Protein AF-A0A3M1I118-F1 (afdb_monomer)

Mean predicted aligned error: 4.99 Å

Structure (mmCIF, N/CA/C/O backbone):
data_AF-A0A3M1I118-F1
#
_entry.id   AF-A0A3M1I118-F1
#
loop_
_atom_site.group_PDB
_atom_site.id
_atom_site.type_symbol
_atom_site.label_atom_id
_atom_site.label_alt_id
_atom_site.label_comp_id
_atom_site.label_asym_id
_atom_site.label_entity_id
_atom_site.label_seq_id
_atom_site.pdbx_PDB_ins_code
_atom_site.Cartn_x
_atom_site.Cartn_y
_atom_site.Cartn_z
_atom_site.occupancy
_atom_site.B_iso_or_equiv
_atom_site.auth_seq_id
_atom_site.auth_comp_id
_atom_site.auth_asym_id
_atom_site.auth_atom_id
_atom_site.pdbx_PDB_model_num
ATOM 1 N N . GLU A 1 1 ? -9.189 -10.101 -4.525 1.00 63.59 1 GLU A N 1
ATOM 2 C CA . GLU A 1 1 ? -10.147 -10.638 -3.529 1.00 63.59 1 GLU A CA 1
ATOM 3 C C . GLU A 1 1 ? -9.498 -11.043 -2.200 1.00 63.59 1 GLU A C 1
ATOM 5 O O . GLU A 1 1 ? -9.849 -10.444 -1.195 1.00 63.59 1 GLU A O 1
ATOM 10 N N . ALA A 1 2 ? -8.514 -11.955 -2.156 1.00 79.88 2 ALA A N 1
ATOM 11 C CA . ALA A 1 2 ? -7.926 -12.424 -0.884 1.00 79.88 2 ALA A CA 1
ATOM 12 C C . ALA A 1 2 ? -7.217 -11.335 -0.043 1.00 79.88 2 ALA A C 1
ATOM 14 O O . ALA A 1 2 ? -7.456 -11.239 1.158 1.00 79.88 2 ALA A O 1
ATOM 15 N N . GLY A 1 3 ? -6.389 -10.479 -0.658 1.00 83.88 3 GLY A N 1
ATOM 16 C CA . GLY A 1 3 ? -5.708 -9.390 0.064 1.00 83.88 3 GLY A CA 1
ATOM 17 C C . GLY A 1 3 ? -6.676 -8.350 0.640 1.00 83.88 3 GLY A C 1
ATOM 18 O O . GLY A 1 3 ? -6.511 -7.908 1.772 1.00 83.88 3 GLY A O 1
ATOM 19 N N . HIS A 1 4 ? -7.742 -8.022 -0.098 1.00 87.69 4 HIS A N 1
ATOM 20 C CA . HIS A 1 4 ? -8.797 -7.133 0.395 1.00 87.69 4 HIS A CA 1
ATOM 21 C C . HIS A 1 4 ? -9.554 -7.766 1.569 1.00 87.69 4 HIS A C 1
ATOM 23 O O . HIS A 1 4 ? -9.698 -7.134 2.610 1.00 87.69 4 HIS A O 1
ATOM 29 N N . ALA A 1 5 ? -9.943 -9.041 1.456 1.00 91.88 5 ALA A N 1
ATOM 30 C CA . ALA A 1 5 ? -10.580 -9.766 2.554 1.00 91.88 5 ALA A CA 1
ATOM 31 C C . ALA A 1 5 ? -9.698 -9.811 3.816 1.00 91.88 5 ALA A C 1
ATOM 33 O O . ALA A 1 5 ? -10.204 -9.665 4.926 1.00 91.88 5 ALA A O 1
ATOM 34 N N . TYR A 1 6 ? -8.377 -9.956 3.663 1.00 95.19 6 TYR A N 1
ATOM 35 C CA . TYR A 1 6 ? -7.434 -9.918 4.783 1.00 95.19 6 TYR A CA 1
ATOM 36 C C . TYR A 1 6 ? -7.337 -8.532 5.443 1.00 95.19 6 TYR A C 1
ATOM 38 O O . TYR A 1 6 ? -7.266 -8.441 6.673 1.00 95.19 6 TYR A O 1
ATOM 46 N N . ILE A 1 7 ? -7.368 -7.455 4.651 1.00 96.56 7 ILE A N 1
ATOM 47 C CA . ILE A 1 7 ? -7.433 -6.078 5.164 1.00 96.56 7 ILE A CA 1
ATOM 48 C C . ILE A 1 7 ? -8.709 -5.891 5.990 1.00 96.56 7 ILE A C 1
ATOM 50 O O . ILE A 1 7 ? -8.621 -5.481 7.147 1.00 96.56 7 ILE A O 1
ATOM 54 N N . GLU A 1 8 ? -9.871 -6.266 5.449 1.00 97.56 8 GLU A N 1
ATOM 55 C CA . GLU A 1 8 ? -11.160 -6.141 6.144 1.00 97.56 8 GLU A CA 1
ATOM 56 C C . GLU A 1 8 ? -11.217 -6.985 7.424 1.00 97.56 8 GLU A C 1
ATOM 58 O O . GLU A 1 8 ? -11.667 -6.508 8.469 1.00 97.56 8 GLU A O 1
ATOM 63 N N . ALA A 1 9 ? -10.686 -8.211 7.387 1.00 97.75 9 ALA A N 1
ATOM 64 C CA . ALA A 1 9 ? -10.603 -9.076 8.559 1.00 97.75 9 ALA A CA 1
ATOM 65 C C . ALA A 1 9 ? -9.779 -8.435 9.685 1.00 97.75 9 ALA A C 1
ATOM 67 O O . ALA A 1 9 ? -10.187 -8.475 10.843 1.00 97.75 9 ALA A O 1
ATOM 68 N N . ASN A 1 10 ? -8.649 -7.800 9.366 1.00 98.31 10 ASN A N 1
ATOM 69 C CA . ASN A 1 10 ? -7.852 -7.081 10.360 1.00 98.31 10 ASN A CA 1
ATOM 70 C C . ASN A 1 10 ? -8.541 -5.798 10.838 1.00 98.31 10 ASN A C 1
ATOM 72 O O . ASN A 1 10 ? -8.478 -5.487 12.027 1.00 98.31 10 ASN A O 1
ATOM 76 N N . HIS A 1 11 ? -9.257 -5.100 9.958 1.00 97.88 11 HIS A N 1
ATOM 77 C CA . HIS A 1 11 ? -10.069 -3.945 10.331 1.00 97.88 11 HIS A CA 1
ATOM 78 C C . HIS A 1 11 ? -11.109 -4.308 11.407 1.00 97.88 11 HIS A C 1
ATOM 80 O O . HIS A 1 11 ? -11.272 -3.583 12.392 1.00 97.88 11 HIS A O 1
ATOM 86 N N . ALA A 1 12 ? -11.752 -5.473 11.269 1.00 97.88 12 ALA A N 1
ATOM 87 C CA . ALA A 1 12 ? -12.741 -5.988 12.216 1.00 97.88 12 ALA A CA 1
ATOM 88 C C . ALA A 1 12 ? -12.163 -6.339 13.605 1.00 97.88 12 ALA A C 1
ATOM 90 O O . ALA A 1 12 ? -12.914 -6.409 14.578 1.00 97.88 12 ALA A O 1
ATOM 91 N N . LEU A 1 13 ? -10.843 -6.520 13.734 1.00 98.25 13 LEU A N 1
ATOM 92 C CA . LEU A 1 13 ? -10.187 -6.830 15.013 1.00 98.25 13 LEU A CA 1
ATOM 93 C C . LEU A 1 13 ? -9.919 -5.590 15.879 1.00 98.25 13 LEU A C 1
ATOM 95 O O . LEU A 1 13 ? -9.772 -5.721 17.095 1.00 98.25 13 LEU A O 1
ATOM 99 N N . ILE A 1 14 ? -9.865 -4.395 15.279 1.00 98.31 14 ILE A N 1
ATOM 100 C CA . ILE A 1 14 ? -9.411 -3.169 15.954 1.00 98.31 14 ILE A CA 1
ATOM 101 C C . ILE A 1 14 ? -10.363 -2.768 17.085 1.00 98.31 14 ILE A C 1
ATOM 103 O O . ILE A 1 14 ? -9.936 -2.604 18.228 1.00 98.31 14 ILE A O 1
ATOM 107 N N . ARG A 1 15 ? -11.662 -2.628 16.795 1.00 97.75 15 ARG A N 1
ATOM 108 C CA . ARG A 1 15 ? -12.645 -2.182 17.796 1.00 97.75 15 ARG A CA 1
ATOM 109 C C . ARG A 1 15 ? -12.755 -3.155 18.983 1.00 97.75 15 ARG A C 1
ATOM 111 O O . ARG A 1 15 ? -12.599 -2.681 20.108 1.00 97.75 15 ARG A O 1
ATOM 118 N N . PRO A 1 16 ? -12.948 -4.476 18.786 1.00 98.06 16 PRO A N 1
ATOM 119 C CA . PRO A 1 16 ? -13.041 -5.411 19.906 1.00 98.06 16 PRO A C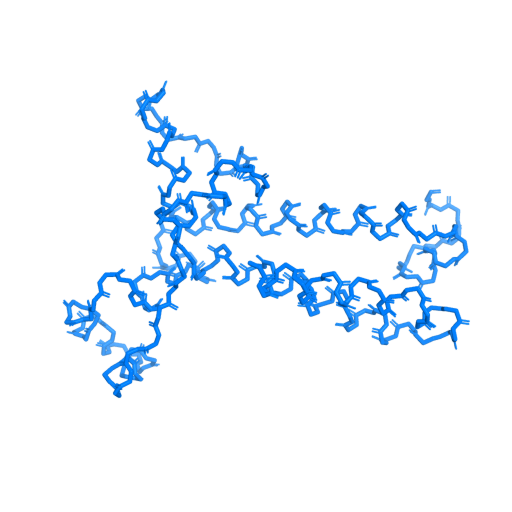A 1
ATOM 120 C C . PRO A 1 16 ? -11.793 -5.425 20.796 1.00 98.06 16 PRO A C 1
ATOM 122 O O . PRO A 1 16 ? -11.905 -5.612 22.005 1.00 98.06 16 PRO A O 1
ATOM 125 N N . ALA A 1 17 ? -10.600 -5.233 20.223 1.00 97.88 17 ALA A N 1
ATOM 126 C CA . ALA A 1 17 ? -9.367 -5.126 21.001 1.00 97.88 17 ALA A CA 1
ATOM 127 C C . ALA A 1 17 ? -9.389 -3.890 21.921 1.00 97.88 17 ALA A C 1
ATOM 129 O O . ALA A 1 17 ? -9.177 -4.011 23.128 1.00 97.88 17 ALA A O 1
ATOM 130 N N . LEU A 1 18 ? -9.770 -2.724 21.390 1.00 97.50 18 LEU A N 1
ATOM 131 C CA . LEU A 1 18 ? -9.875 -1.482 22.165 1.00 97.50 18 LEU A CA 1
ATOM 132 C C . LEU A 1 18 ? -10.967 -1.528 23.245 1.00 97.50 18 LEU A C 1
ATOM 134 O O . LEU A 1 18 ? -10.786 -0.961 24.326 1.00 97.50 18 LEU A O 1
ATOM 138 N N . GLU A 1 19 ? -12.088 -2.203 22.980 1.00 97.12 19 GLU A N 1
ATOM 139 C CA . GLU A 1 19 ? -13.166 -2.421 23.957 1.00 97.12 19 GLU A CA 1
ATOM 140 C C . GLU A 1 19 ? -12.687 -3.237 25.164 1.00 97.12 19 GLU A C 1
ATOM 142 O O . GLU A 1 19 ? -13.077 -2.947 26.294 1.00 97.12 19 GLU A O 1
ATOM 147 N N . ARG A 1 20 ? -11.771 -4.189 24.946 1.00 97.50 20 ARG A N 1
ATOM 148 C CA . ARG A 1 20 ? -11.115 -4.962 26.013 1.00 97.50 20 ARG A CA 1
ATOM 149 C C . ARG A 1 20 ? -9.935 -4.236 26.670 1.00 97.50 20 ARG A C 1
ATOM 151 O O . ARG A 1 20 ? -9.325 -4.786 27.579 1.00 97.50 20 ARG A O 1
ATOM 158 N N . GLY A 1 21 ? -9.605 -3.022 26.224 1.00 95.94 21 GLY A N 1
ATOM 159 C CA . GLY A 1 21 ? -8.432 -2.278 26.694 1.00 95.94 21 GLY A CA 1
ATOM 160 C C . GLY A 1 21 ? -7.099 -2.788 26.136 1.00 95.94 21 GLY A C 1
ATOM 161 O O . GLY A 1 21 ? -6.047 -2.360 26.601 1.00 95.94 21 GLY A O 1
ATOM 162 N N . ASP A 1 22 ? -7.129 -3.667 25.134 1.00 97.06 22 ASP A N 1
ATOM 163 C CA . ASP A 1 22 ? -5.947 -4.254 24.506 1.00 97.06 22 ASP A CA 1
ATOM 164 C C . ASP A 1 22 ? -5.500 -3.402 23.311 1.00 97.06 22 ASP A C 1
ATOM 166 O O . ASP A 1 22 ? -5.869 -3.616 22.151 1.00 97.06 22 ASP A O 1
ATOM 170 N N . ARG A 1 23 ? -4.734 -2.357 23.625 1.00 95.62 23 ARG A N 1
ATOM 171 C CA . ARG A 1 23 ? -4.229 -1.406 22.632 1.00 95.62 23 ARG A CA 1
ATOM 172 C C . ARG A 1 23 ? -3.221 -2.042 21.676 1.00 95.62 23 ARG A C 1
ATOM 174 O O . ARG A 1 23 ? -3.251 -1.749 20.481 1.00 95.62 23 ARG A O 1
ATOM 181 N N . GLU A 1 24 ? -2.355 -2.911 22.184 1.00 96.56 24 GLU A N 1
ATOM 182 C CA . GLU A 1 24 ? -1.315 -3.562 21.386 1.00 96.56 24 GLU A CA 1
ATOM 183 C C . GLU A 1 24 ? -1.925 -4.459 20.309 1.00 96.56 24 GLU A C 1
ATOM 185 O O . GLU A 1 24 ? -1.510 -4.390 19.152 1.00 96.56 24 GLU A O 1
ATOM 190 N N . ALA A 1 25 ? -2.972 -5.227 20.632 1.00 97.94 25 ALA A N 1
ATOM 191 C CA . ALA A 1 25 ? -3.668 -6.031 19.631 1.00 97.94 25 ALA A CA 1
ATOM 192 C C . ALA A 1 25 ? -4.349 -5.174 18.550 1.00 97.94 25 ALA A C 1
ATOM 194 O O . ALA A 1 25 ? -4.344 -5.554 17.374 1.00 97.94 25 ALA A O 1
ATOM 195 N N . ALA A 1 26 ? -4.899 -4.009 18.915 1.00 97.94 26 ALA A N 1
ATOM 196 C CA . ALA A 1 26 ? -5.486 -3.073 17.955 1.00 97.94 26 ALA A CA 1
ATOM 197 C C . ALA A 1 26 ? -4.426 -2.509 16.992 1.00 97.94 26 ALA A C 1
ATOM 199 O O . ALA A 1 26 ? -4.639 -2.466 15.779 1.00 97.94 26 ALA A O 1
ATOM 200 N N . TRP A 1 27 ? -3.260 -2.130 17.517 1.00 97.75 27 TRP A N 1
ATOM 201 C CA . TRP A 1 27 ? -2.119 -1.682 16.718 1.00 97.75 27 TRP A CA 1
ATOM 202 C C . TRP A 1 27 ? -1.539 -2.785 15.846 1.00 97.75 27 TRP A C 1
ATOM 204 O O . TRP A 1 27 ? -1.267 -2.544 14.675 1.00 97.75 27 TRP A O 1
ATOM 214 N N . ALA A 1 28 ? -1.418 -4.006 16.362 1.00 98.31 28 ALA A N 1
ATOM 215 C CA . ALA A 1 28 ? -0.964 -5.144 15.578 1.00 98.31 28 ALA A CA 1
ATOM 216 C C . ALA A 1 28 ? -1.920 -5.437 14.409 1.00 98.31 28 ALA A C 1
ATOM 218 O O . ALA A 1 28 ? -1.467 -5.727 13.303 1.00 98.31 28 ALA A O 1
ATOM 219 N N . ALA A 1 29 ? -3.237 -5.328 14.617 1.00 98.38 29 ALA A N 1
ATOM 220 C CA . ALA A 1 29 ? -4.219 -5.460 13.542 1.00 98.38 29 ALA A CA 1
ATOM 221 C C . ALA A 1 29 ? -4.077 -4.357 12.482 1.00 98.38 29 ALA A C 1
ATOM 223 O O . ALA A 1 29 ? -4.037 -4.655 11.287 1.00 98.38 29 ALA A O 1
ATOM 224 N N . PHE A 1 30 ? -3.919 -3.102 12.909 1.00 98.19 30 PHE A N 1
ATOM 225 C CA . PHE A 1 30 ? -3.683 -1.984 11.996 1.00 98.19 30 PHE A CA 1
ATOM 226 C C . PHE A 1 30 ? -2.343 -2.097 11.246 1.00 98.19 30 PHE A C 1
ATOM 228 O O . PHE A 1 30 ? -2.260 -1.823 10.049 1.00 98.19 30 PHE A O 1
ATOM 235 N N . GLY A 1 31 ? -1.294 -2.573 11.912 1.00 98.06 31 GLY A N 1
ATOM 236 C CA . GLY A 1 31 ? -0.000 -2.844 11.291 1.00 98.06 31 GLY A CA 1
ATOM 237 C C . GLY A 1 31 ? -0.105 -3.927 10.219 1.00 98.06 31 GLY A C 1
ATOM 238 O O . GLY A 1 31 ? 0.359 -3.728 9.103 1.00 98.06 31 GLY A O 1
ATOM 239 N N . ARG A 1 32 ? -0.793 -5.042 10.502 1.00 98.31 32 ARG A N 1
ATOM 240 C CA . ARG A 1 32 ? -0.988 -6.120 9.517 1.00 98.31 32 ARG A CA 1
ATOM 241 C C . ARG A 1 32 ? -1.753 -5.654 8.281 1.00 98.31 32 ARG A C 1
ATOM 243 O O . ARG A 1 32 ? -1.329 -5.970 7.174 1.00 98.31 32 ARG A O 1
ATOM 250 N N . LEU A 1 33 ? -2.851 -4.907 8.444 1.00 97.81 33 LEU A N 1
ATOM 251 C CA . LEU A 1 33 ? -3.630 -4.448 7.286 1.00 97.81 33 LEU A CA 1
ATOM 252 C C . LEU A 1 33 ? -2.870 -3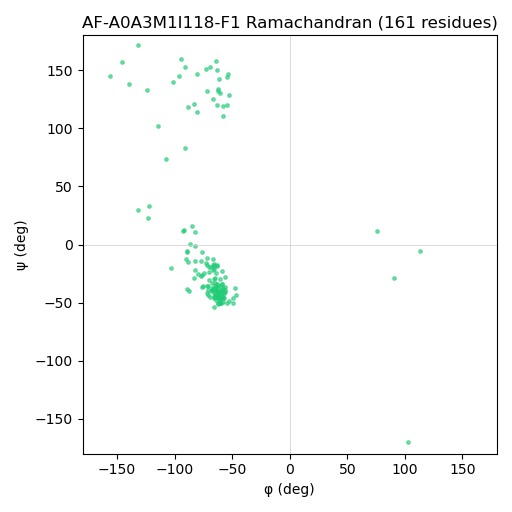.417 6.446 1.00 97.81 33 LEU A C 1
ATOM 254 O O . LEU A 1 33 ? -2.912 -3.485 5.218 1.00 97.81 33 LEU A O 1
ATOM 258 N N . THR A 1 34 ? -2.148 -2.492 7.087 1.00 97.81 34 THR A N 1
ATOM 259 C CA . THR A 1 34 ? -1.374 -1.474 6.362 1.00 97.81 34 THR A CA 1
ATOM 260 C C . THR A 1 34 ? -0.162 -2.091 5.678 1.00 97.81 34 THR A C 1
ATOM 262 O O . THR A 1 34 ? 0.071 -1.782 4.517 1.00 97.81 34 THR A O 1
ATOM 265 N N . HIS A 1 35 ? 0.524 -3.042 6.313 1.00 97.62 35 HIS A N 1
ATOM 266 C CA . HIS A 1 35 ? 1.597 -3.813 5.685 1.00 97.62 35 HIS A CA 1
ATOM 267 C C . HIS A 1 35 ? 1.111 -4.562 4.434 1.00 97.62 35 HIS A C 1
ATOM 269 O O . HIS A 1 35 ? 1.671 -4.377 3.361 1.00 97.62 35 HIS A O 1
ATOM 275 N N . THR A 1 36 ? -0.004 -5.302 4.514 1.00 96.44 36 THR A N 1
ATOM 276 C CA . THR A 1 36 ? -0.583 -5.975 3.332 1.00 96.44 36 THR A CA 1
ATOM 277 C C . THR A 1 36 ? -0.938 -4.996 2.212 1.00 96.44 36 THR A C 1
ATOM 279 O O . THR A 1 36 ? -0.742 -5.293 1.034 1.00 96.44 36 THR A O 1
ATOM 282 N N . ALA A 1 37 ? -1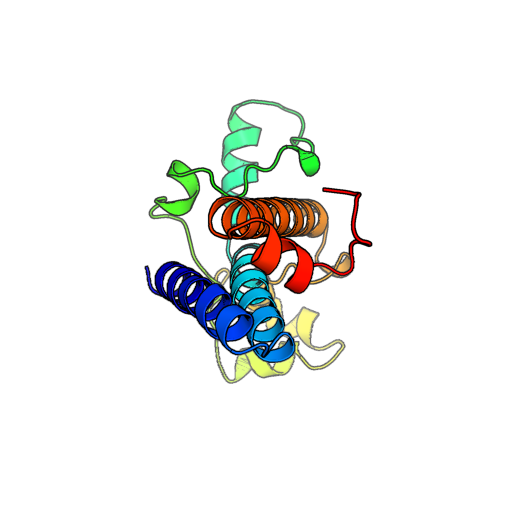.465 -3.822 2.560 1.00 96.69 37 ALA A N 1
ATOM 283 C CA . ALA A 1 37 ? -1.747 -2.778 1.586 1.00 96.69 37 ALA A CA 1
ATOM 284 C C . ALA A 1 37 ? -0.469 -2.201 0.949 1.00 96.69 37 ALA A C 1
ATOM 286 O O . ALA A 1 37 ? -0.463 -1.913 -0.243 1.00 96.69 37 ALA A O 1
ATOM 287 N N . GLN A 1 38 ? 0.602 -2.029 1.720 1.00 97.06 38 GLN A N 1
ATOM 288 C CA . GLN A 1 38 ? 1.886 -1.512 1.242 1.00 97.06 38 GLN A CA 1
ATOM 289 C C . GLN A 1 38 ? 2.578 -2.515 0.309 1.00 97.06 38 GLN A C 1
ATOM 291 O O . GLN A 1 38 ? 2.977 -2.134 -0.793 1.00 97.06 38 GLN A O 1
ATOM 296 N N . ASP A 1 39 ? 2.610 -3.795 0.688 1.00 95.19 39 ASP A N 1
ATOM 297 C CA . ASP A 1 39 ? 3.163 -4.889 -0.120 1.00 95.19 39 ASP A CA 1
ATOM 298 C C . ASP A 1 39 ? 2.500 -4.972 -1.497 1.00 95.19 39 ASP A C 1
ATOM 300 O O . ASP A 1 39 ? 3.158 -5.235 -2.502 1.00 95.19 39 ASP A O 1
ATOM 304 N N . PHE A 1 40 ? 1.194 -4.694 -1.579 1.00 95.81 40 PHE A N 1
ATOM 305 C CA . PHE A 1 40 ? 0.495 -4.654 -2.860 1.00 95.81 40 PHE A CA 1
ATOM 306 C C . PHE A 1 40 ? 1.122 -3.641 -3.830 1.00 95.81 40 PHE A C 1
ATOM 308 O O . PHE A 1 40 ? 1.322 -3.972 -4.998 1.00 95.81 40 PHE A O 1
ATOM 315 N N . TYR A 1 41 ? 1.472 -2.432 -3.384 1.00 96.56 41 TYR A N 1
ATOM 316 C CA . TYR A 1 41 ? 2.104 -1.436 -4.262 1.00 96.56 41 TYR A CA 1
ATOM 317 C C . TYR A 1 41 ? 3.589 -1.719 -4.505 1.00 96.56 41 TYR A C 1
ATOM 319 O O . TYR A 1 41 ? 4.109 -1.341 -5.556 1.00 96.56 41 TYR A O 1
ATOM 327 N N . ALA A 1 42 ? 4.257 -2.385 -3.562 1.00 96.50 42 ALA A N 1
ATOM 328 C CA . ALA A 1 42 ? 5.669 -2.737 -3.663 1.00 96.50 42 ALA A CA 1
ATOM 329 C C . ALA A 1 42 ? 5.934 -3.972 -4.540 1.00 96.50 42 ALA A C 1
ATOM 331 O O . ALA A 1 42 ? 7.020 -4.098 -5.104 1.00 96.50 42 ALA A O 1
ATOM 332 N N . HIS A 1 43 ? 4.952 -4.868 -4.670 1.00 95.75 43 HIS A N 1
ATOM 333 C CA . HIS A 1 43 ? 5.101 -6.178 -5.314 1.00 95.75 43 HIS A CA 1
ATOM 334 C C . HIS A 1 43 ? 3.991 -6.485 -6.323 1.00 95.75 43 HIS A C 1
ATOM 336 O O . HIS A 1 43 ? 3.639 -7.643 -6.554 1.00 95.75 43 HIS A O 1
ATOM 342 N N . SER A 1 44 ? 3.433 -5.460 -6.959 1.00 95.75 44 SER A N 1
ATOM 343 C CA . SER A 1 44 ? 2.556 -5.620 -8.119 1.00 95.75 44 SER A CA 1
ATOM 344 C C . SER A 1 44 ? 2.959 -4.686 -9.247 1.00 95.75 44 SER A C 1
ATOM 346 O O . SER A 1 44 ? 3.772 -3.773 -9.095 1.00 95.75 44 SER A O 1
ATOM 348 N N . ASN A 1 45 ? 2.344 -4.876 -10.408 1.00 96.31 45 ASN A N 1
ATOM 349 C CA . ASN A 1 45 ? 2.481 -3.942 -11.512 1.00 96.31 45 ASN A CA 1
ATOM 350 C C . ASN A 1 45 ? 1.541 -2.722 -11.409 1.00 96.31 45 ASN A C 1
ATOM 352 O O . ASN A 1 45 ? 1.500 -1.955 -12.372 1.00 96.31 45 ASN A O 1
ATOM 356 N N . TYR A 1 46 ? 0.853 -2.480 -10.281 1.00 96.81 46 TYR A N 1
ATOM 357 C CA . TYR A 1 46 ? -0.093 -1.361 -10.109 1.00 96.81 46 TYR A CA 1
ATOM 358 C C . TYR A 1 46 ? 0.493 -0.013 -10.555 1.00 96.81 46 TYR A C 1
ATOM 360 O O . TYR A 1 46 ? -0.074 0.680 -11.396 1.00 96.81 46 TYR A O 1
ATOM 368 N N . ILE A 1 47 ? 1.693 0.327 -10.072 1.00 96.75 47 ILE A N 1
ATOM 369 C CA . ILE A 1 47 ? 2.385 1.579 -10.425 1.00 96.75 47 ILE A CA 1
ATOM 370 C C . ILE A 1 47 ? 2.754 1.632 -11.911 1.00 96.75 47 ILE A C 1
ATOM 372 O O . ILE A 1 47 ? 2.742 2.695 -12.528 1.00 96.75 47 ILE A O 1
ATOM 376 N N . THR A 1 48 ? 3.066 0.485 -12.513 1.00 95.12 48 THR A N 1
ATOM 377 C CA . THR A 1 48 ? 3.337 0.413 -13.954 1.00 95.12 48 THR A CA 1
ATOM 378 C C . THR A 1 48 ? 2.076 0.733 -14.751 1.00 95.12 48 THR A C 1
ATOM 380 O O . THR A 1 48 ? 2.149 1.542 -15.674 1.00 95.12 48 THR A O 1
ATOM 383 N N . LEU A 1 49 ? 0.934 0.157 -14.370 1.00 95.25 49 LEU A N 1
ATOM 384 C CA . LEU A 1 49 ? -0.352 0.421 -15.015 1.00 95.25 49 LEU A CA 1
ATOM 385 C C . LEU A 1 49 ? -0.789 1.879 -14.824 1.00 95.25 49 LEU A C 1
ATOM 387 O O . LEU A 1 49 ? -1.158 2.537 -15.795 1.00 95.25 49 LEU A O 1
ATOM 391 N N . TYR A 1 50 ? -0.648 2.416 -13.608 1.00 95.56 50 TYR A N 1
ATOM 392 C CA . TYR A 1 50 ? -0.912 3.825 -13.308 1.00 95.56 50 TYR A CA 1
ATOM 393 C C . TYR A 1 50 ? -0.111 4.766 -14.221 1.00 95.56 50 TYR A C 1
ATOM 395 O O . TYR A 1 50 ? -0.669 5.665 -14.852 1.00 95.56 50 TYR A O 1
ATOM 403 N N . LEU A 1 51 ? 1.203 4.544 -14.335 1.00 94.44 51 LEU A N 1
ATOM 404 C CA . LEU A 1 51 ? 2.075 5.381 -15.159 1.00 94.44 51 LEU A CA 1
ATOM 405 C C . LEU A 1 51 ? 1.788 5.237 -16.656 1.00 94.44 51 LEU A C 1
ATOM 407 O O . LEU A 1 51 ? 1.855 6.235 -17.370 1.00 94.44 51 LEU A O 1
ATOM 411 N N . ALA A 1 52 ? 1.469 4.031 -17.132 1.00 92.12 52 ALA A N 1
ATOM 412 C CA . ALA A 1 52 ? 1.101 3.804 -18.528 1.00 92.12 52 ALA A CA 1
ATOM 413 C C . ALA A 1 52 ? -0.157 4.604 -18.895 1.00 92.12 52 ALA A C 1
ATOM 415 O O . ALA A 1 52 ? -0.112 5.421 -19.810 1.00 92.12 52 ALA A O 1
ATOM 416 N N . ARG A 1 53 ? -1.219 4.493 -18.084 1.00 89.06 53 ARG A N 1
ATOM 417 C CA . ARG A 1 53 ? -2.483 5.219 -18.288 1.00 89.06 53 ARG A CA 1
ATOM 418 C C . ARG A 1 53 ? -2.305 6.739 -18.305 1.00 89.06 53 ARG A C 1
ATOM 420 O O . ARG A 1 53 ? -3.030 7.443 -18.995 1.00 89.06 53 ARG A O 1
ATOM 427 N N . ARG A 1 54 ? -1.359 7.268 -17.521 1.00 84.81 54 ARG A N 1
ATOM 428 C CA . ARG A 1 54 ? -1.088 8.715 -17.437 1.00 84.81 54 ARG A CA 1
ATOM 429 C C . ARG A 1 54 ? -0.180 9.225 -18.555 1.00 84.81 54 ARG A C 1
ATOM 431 O O . ARG A 1 54 ? -0.338 10.376 -18.950 1.00 84.81 54 ARG A O 1
ATOM 438 N N . ARG A 1 55 ? 0.718 8.392 -19.091 1.00 79.75 55 ARG A N 1
ATOM 439 C CA . ARG A 1 55 ? 1.517 8.733 -20.282 1.00 79.75 55 ARG A CA 1
ATOM 440 C C . ARG A 1 55 ? 0.651 8.943 -21.517 1.00 79.75 55 ARG A C 1
ATOM 442 O O . ARG A 1 55 ? 0.943 9.831 -22.307 1.00 79.75 55 ARG A O 1
ATOM 449 N N . ASP A 1 56 ? -0.438 8.193 -21.636 1.00 74.62 56 ASP A N 1
ATOM 450 C CA . ASP A 1 56 ? -1.395 8.379 -22.731 1.00 74.62 56 ASP A CA 1
ATOM 451 C C . ASP A 1 56 ? -2.132 9.731 -22.641 1.00 74.62 56 ASP A C 1
ATOM 453 O O . ASP A 1 56 ? -2.693 10.205 -23.626 1.00 74.62 56 ASP A O 1
ATOM 457 N N . LEU A 1 57 ? -2.107 10.374 -21.466 1.00 73.50 57 LEU A N 1
ATOM 458 C CA . LEU A 1 57 ? -2.783 11.644 -21.191 1.00 73.50 57 LEU A CA 1
ATOM 459 C C . LEU A 1 57 ? -1.834 12.855 -21.167 1.00 73.50 57 LEU A C 1
ATOM 461 O O . LEU A 1 57 ? -2.301 13.985 -21.288 1.00 73.50 57 LEU A O 1
ATOM 465 N N . SER A 1 58 ? -0.524 12.656 -20.979 1.00 74.69 58 SER A N 1
ATOM 466 C CA . SER A 1 58 ? 0.462 13.739 -20.853 1.00 74.69 58 SER A CA 1
ATOM 467 C C . SER A 1 58 ? 1.879 13.289 -21.222 1.00 74.69 58 SER A C 1
ATOM 469 O O . SER A 1 58 ? 2.299 12.176 -20.909 1.00 74.69 58 SER A O 1
ATOM 471 N N . ALA A 1 59 ? 2.655 14.199 -21.822 1.00 75.06 59 ALA A N 1
ATOM 472 C CA . ALA A 1 59 ? 4.056 13.971 -22.185 1.00 75.06 59 ALA A CA 1
ATOM 473 C C . ALA A 1 59 ? 5.003 13.891 -20.969 1.00 75.06 59 ALA A C 1
ATOM 475 O O . ALA A 1 59 ? 6.068 13.277 -21.058 1.00 75.06 59 ALA A O 1
ATOM 476 N N . SER A 1 60 ? 4.618 14.484 -19.834 1.00 80.81 60 SER A N 1
ATOM 477 C CA . SER A 1 60 ? 5.393 14.440 -18.590 1.00 80.81 60 SER A CA 1
ATOM 478 C C . SER A 1 60 ? 4.808 13.408 -17.624 1.00 80.81 60 SER A C 1
ATOM 480 O O . SER A 1 60 ? 3.583 13.329 -17.494 1.00 80.81 60 SER A O 1
ATOM 482 N N . PRO A 1 61 ? 5.650 12.630 -16.914 1.00 81.06 61 PRO A N 1
ATOM 483 C CA . PRO A 1 61 ? 5.157 11.713 -15.897 1.00 81.06 61 PRO A CA 1
ATOM 484 C C . PRO A 1 61 ? 4.433 12.492 -14.783 1.00 81.06 61 PRO A C 1
ATOM 486 O O . PRO A 1 61 ? 4.875 13.588 -14.430 1.00 81.06 61 PRO A O 1
ATOM 489 N N . PRO A 1 62 ? 3.329 11.952 -14.233 1.00 88.06 62 PRO A N 1
ATOM 490 C CA . PRO A 1 62 ? 2.593 12.601 -13.151 1.00 88.06 62 PRO A CA 1
ATOM 491 C C . PRO A 1 62 ? 3.462 12.705 -11.897 1.00 88.06 62 PRO A C 1
ATOM 493 O O . PRO A 1 62 ? 4.388 11.912 -11.713 1.00 88.06 62 PRO A O 1
ATOM 496 N N . ASP A 1 63 ? 3.130 13.636 -11.011 1.00 92.19 63 ASP A N 1
ATOM 497 C CA . ASP A 1 63 ? 3.758 13.706 -9.692 1.00 92.19 63 ASP A CA 1
ATOM 498 C C . ASP A 1 63 ? 3.450 12.409 -8.906 1.00 92.19 63 ASP A C 1
ATOM 500 O O . ASP A 1 63 ? 2.293 11.963 -8.914 1.00 92.19 63 ASP A O 1
ATOM 504 N N . PRO A 1 64 ? 4.436 11.759 -8.252 1.00 93.75 64 PRO A N 1
ATOM 505 C CA . PRO A 1 64 ? 4.181 10.648 -7.336 1.00 93.75 64 PRO A CA 1
ATOM 506 C C . PRO A 1 64 ? 3.072 10.919 -6.319 1.00 93.75 64 PRO A C 1
ATOM 508 O O . PRO A 1 64 ? 2.260 10.033 -6.050 1.00 93.75 64 PRO A O 1
ATOM 511 N N . GLU A 1 65 ? 2.973 12.147 -5.813 1.00 92.94 65 GLU A N 1
ATOM 512 C CA . GLU A 1 65 ? 1.933 12.535 -4.863 1.00 92.94 65 GLU A CA 1
ATOM 513 C C . GLU A 1 65 ? 0.528 12.514 -5.465 1.00 92.94 65 GLU A C 1
ATOM 515 O O . GLU A 1 65 ? -0.442 12.573 -4.724 1.00 92.94 65 GLU A O 1
ATOM 520 N N . GLN A 1 66 ? 0.372 12.411 -6.785 1.00 92.25 66 GLN A N 1
ATOM 521 C CA . GLN A 1 66 ? -0.933 12.324 -7.442 1.00 92.25 66 GLN A CA 1
ATOM 522 C C . GLN A 1 66 ? -1.440 10.891 -7.602 1.00 92.25 66 GLN A C 1
ATOM 524 O O . GLN A 1 66 ? -2.582 10.717 -8.027 1.00 92.25 66 GLN A O 1
ATOM 529 N N . VAL A 1 67 ? -0.645 9.872 -7.252 1.00 94.62 67 VAL A N 1
ATOM 530 C CA . VAL A 1 67 ? -1.087 8.474 -7.334 1.00 94.62 67 VAL A CA 1
ATOM 531 C C . VAL A 1 67 ? -2.335 8.282 -6.489 1.00 94.62 67 VAL A C 1
ATOM 533 O O . VAL A 1 67 ? -2.313 8.489 -5.275 1.00 94.62 67 VAL A O 1
ATOM 536 N N . ASP A 1 68 ? -3.421 7.874 -7.134 1.00 95.25 68 ASP A N 1
ATOM 537 C CA . ASP A 1 68 ? -4.591 7.370 -6.436 1.00 95.25 68 ASP A CA 1
ATOM 538 C C . ASP A 1 68 ? -4.314 5.906 -6.064 1.00 95.25 68 ASP A C 1
ATOM 540 O O . ASP A 1 68 ? -4.136 5.089 -6.970 1.00 95.25 68 ASP A O 1
ATOM 544 N N . PRO A 1 69 ? -4.202 5.545 -4.773 1.00 95.62 69 PRO A N 1
ATOM 545 C CA . PRO A 1 69 ? -4.008 4.158 -4.359 1.00 95.62 69 PRO A CA 1
ATOM 546 C C . PRO A 1 69 ? -5.264 3.292 -4.547 1.00 95.62 69 PRO A C 1
ATOM 548 O O . PRO A 1 69 ? -5.173 2.072 -4.400 1.00 95.62 69 PRO A O 1
ATOM 551 N N . LEU A 1 70 ? -6.422 3.901 -4.817 1.00 95.75 70 LEU A N 1
ATOM 552 C CA . LEU A 1 70 ? -7.728 3.248 -4.847 1.00 95.75 70 LEU A CA 1
ATOM 553 C C . LEU A 1 70 ? -8.466 3.393 -6.173 1.00 95.75 70 LEU A C 1
ATOM 555 O O . LEU A 1 70 ? -9.682 3.221 -6.197 1.00 95.75 70 LEU A O 1
ATOM 559 N N . ASP A 1 71 ? -7.740 3.644 -7.265 1.00 95.44 71 ASP A N 1
ATOM 560 C CA . ASP A 1 71 ? -8.328 3.718 -8.603 1.00 95.44 71 ASP A CA 1
ATOM 561 C C . ASP A 1 71 ? -9.034 2.380 -8.924 1.00 95.44 71 ASP A C 1
ATOM 563 O O . ASP A 1 71 ? -8.363 1.347 -9.086 1.00 95.44 71 ASP A O 1
ATOM 567 N N . PRO A 1 72 ? -10.380 2.362 -8.997 1.00 93.94 72 PRO A N 1
ATOM 568 C CA . PRO A 1 72 ? -11.139 1.128 -9.145 1.00 93.94 72 PRO A CA 1
ATOM 569 C C . PRO A 1 72 ? -10.865 0.449 -10.487 1.00 93.94 72 PRO A C 1
ATOM 571 O O . PRO A 1 72 ? -10.884 -0.779 -10.554 1.00 93.94 72 PRO A O 1
ATOM 574 N N . ASP A 1 73 ? -10.542 1.214 -11.532 1.00 94.31 73 ASP A N 1
ATOM 575 C CA . ASP A 1 73 ? -10.255 0.659 -12.853 1.00 94.31 73 ASP A CA 1
ATOM 576 C C . ASP A 1 73 ? -8.904 -0.062 -12.864 1.00 94.31 73 ASP A C 1
ATOM 578 O O . ASP A 1 73 ? -8.746 -1.084 -13.530 1.00 94.31 73 ASP A O 1
ATOM 582 N N . LEU A 1 74 ? -7.916 0.455 -12.122 1.00 94.94 74 LEU A N 1
ATOM 583 C CA . LEU A 1 74 ? -6.617 -0.204 -11.982 1.00 94.94 74 LEU A CA 1
ATOM 584 C C . LEU A 1 74 ? -6.721 -1.451 -11.107 1.00 94.94 74 LEU A C 1
ATOM 586 O O . LEU A 1 74 ? -6.140 -2.479 -11.448 1.00 94.94 74 LEU A O 1
ATOM 590 N N . ILE A 1 75 ? -7.476 -1.380 -10.007 1.00 94.44 75 ILE A N 1
ATOM 591 C CA . ILE A 1 75 ? -7.691 -2.518 -9.102 1.00 94.44 75 ILE A CA 1
ATOM 592 C C . ILE A 1 75 ? -8.457 -3.648 -9.803 1.00 94.44 75 ILE A C 1
ATOM 594 O O . ILE A 1 75 ? -8.138 -4.819 -9.598 1.00 94.44 75 ILE A O 1
ATOM 598 N N . ALA A 1 76 ? -9.445 -3.310 -10.632 1.00 93.38 76 ALA A N 1
ATOM 599 C CA . ALA A 1 76 ? -10.231 -4.273 -11.400 1.00 93.38 76 ALA A CA 1
ATOM 600 C C . ALA A 1 76 ? -9.595 -4.646 -12.752 1.00 93.38 76 ALA A C 1
ATOM 602 O O . ALA A 1 76 ? -10.171 -5.437 -13.501 1.00 93.38 76 ALA A O 1
ATOM 603 N N . SER A 1 77 ? -8.428 -4.085 -13.086 1.00 95.00 77 SER A N 1
ATOM 604 C CA . SER A 1 77 ? -7.791 -4.311 -14.380 1.00 95.00 77 SER A CA 1
ATOM 605 C C . SER A 1 77 ? -7.434 -5.792 -14.570 1.00 95.00 77 SER A C 1
ATOM 607 O O . SER A 1 77 ? -6.776 -6.374 -13.704 1.00 95.00 77 SER A O 1
ATOM 609 N N . PRO A 1 78 ? -7.764 -6.406 -15.723 1.00 95.19 78 PRO A N 1
ATOM 610 C CA . PRO A 1 78 ? -7.332 -7.771 -16.032 1.00 95.19 78 PRO A CA 1
ATOM 611 C C . PRO A 1 78 ? -5.808 -7.887 -16.208 1.00 95.19 78 PRO A C 1
ATOM 613 O O . PRO A 1 78 ? -5.257 -8.987 -16.145 1.00 95.19 78 PRO A O 1
ATOM 616 N N . ASP A 1 79 ? -5.116 -6.761 -16.408 1.00 94.94 79 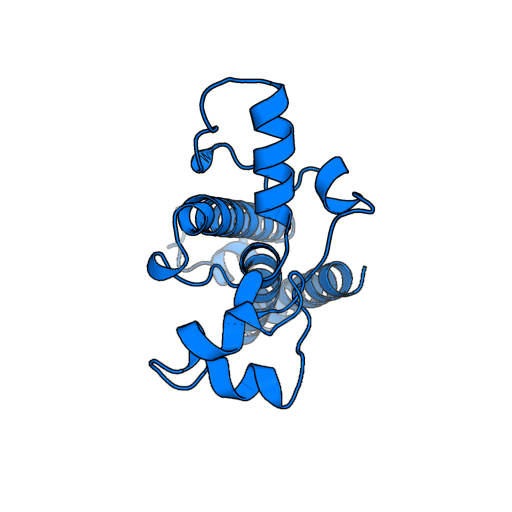ASP A N 1
ATOM 617 C CA . ASP A 1 79 ? -3.661 -6.706 -16.532 1.00 94.94 79 ASP A CA 1
ATOM 618 C C . ASP A 1 79 ? -2.950 -6.532 -15.188 1.00 94.94 79 ASP A C 1
ATOM 620 O O . ASP A 1 79 ? -1.718 -6.617 -15.142 1.00 94.94 79 ASP A O 1
ATOM 624 N N . LEU A 1 80 ? -3.687 -6.311 -14.093 1.00 95.00 80 LEU A N 1
ATOM 625 C CA . LEU A 1 80 ? -3.116 -6.226 -12.754 1.00 95.00 80 LEU A CA 1
ATOM 626 C C . LEU A 1 80 ? -2.554 -7.588 -12.333 1.00 95.00 80 LEU A C 1
ATOM 628 O O . LEU A 1 80 ? -3.234 -8.613 -12.349 1.00 95.00 80 LEU A O 1
ATOM 632 N N . ARG A 1 81 ? -1.279 -7.599 -11.949 1.00 93.81 81 ARG A N 1
ATOM 633 C CA . ARG A 1 81 ? -0.528 -8.798 -11.576 1.00 93.81 81 ARG A CA 1
ATOM 634 C C . ARG A 1 81 ? 0.358 -8.503 -10.379 1.00 93.81 81 ARG A C 1
ATOM 636 O O . ARG A 1 81 ? 1.020 -7.467 -10.331 1.00 93.81 81 ARG A O 1
ATOM 643 N N . SER A 1 82 ? 0.403 -9.450 -9.454 1.00 92.25 82 SER A N 1
ATOM 644 C CA . SER A 1 82 ? 1.380 -9.476 -8.366 1.00 92.25 82 SER A CA 1
ATOM 645 C C . SER A 1 82 ? 2.616 -10.271 -8.773 1.00 92.25 82 SER A C 1
ATOM 647 O O . SER A 1 82 ? 2.531 -11.183 -9.599 1.00 92.25 82 SER A O 1
ATOM 649 N N . GLY A 1 83 ? 3.750 -9.929 -8.169 1.00 90.62 83 GLY A N 1
ATOM 650 C CA . GLY A 1 83 ? 5.010 -10.624 -8.359 1.00 90.62 83 GLY A CA 1
ATOM 651 C C . GLY A 1 83 ? 4.891 -12.079 -7.920 1.00 90.62 83 GLY A C 1
ATOM 652 O O . GLY A 1 83 ? 4.407 -12.376 -6.828 1.00 90.62 83 GLY A O 1
ATOM 653 N N . ARG A 1 84 ? 5.320 -12.996 -8.782 1.00 91.56 84 ARG A N 1
ATOM 654 C CA . ARG A 1 84 ? 5.360 -14.431 -8.496 1.00 91.56 84 ARG A CA 1
ATOM 655 C C . ARG A 1 84 ? 6.745 -14.842 -8.030 1.00 91.56 84 ARG A C 1
A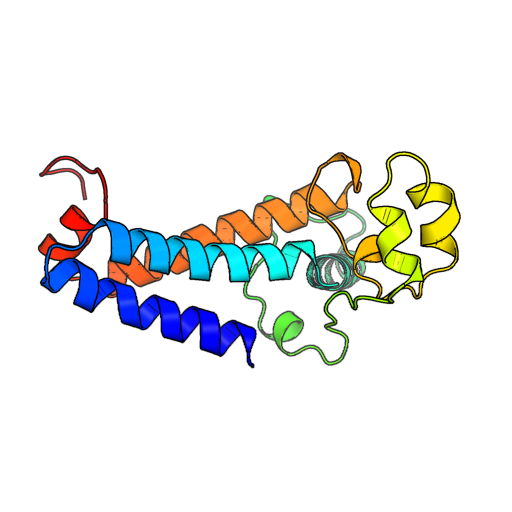TOM 657 O O . ARG A 1 84 ? 7.736 -14.322 -8.528 1.00 91.56 84 ARG A O 1
ATOM 664 N N . LEU A 1 85 ? 6.791 -15.805 -7.114 1.00 90.50 85 LEU A N 1
ATOM 665 C CA . LEU A 1 85 ? 8.035 -16.424 -6.672 1.00 90.50 85 LEU A CA 1
ATOM 666 C C . LEU A 1 85 ? 8.380 -17.619 -7.574 1.00 90.50 85 LEU A C 1
ATOM 668 O O . LEU A 1 85 ? 7.635 -18.596 -7.636 1.00 90.50 85 LEU A O 1
ATOM 672 N N . TYR A 1 86 ? 9.522 -17.551 -8.250 1.00 90.38 86 TYR A N 1
ATOM 673 C CA . TYR A 1 86 ? 10.055 -18.552 -9.170 1.00 90.38 86 TYR A CA 1
ATOM 674 C C . TYR A 1 86 ? 11.247 -19.280 -8.545 1.00 90.38 86 TYR A C 1
ATOM 676 O O . TYR A 1 86 ? 12.413 -19.074 -8.899 1.00 90.38 86 TYR A O 1
ATOM 684 N N . TYR A 1 87 ? 10.952 -20.154 -7.586 1.00 90.81 87 TYR A N 1
ATOM 685 C CA . TYR A 1 87 ? 11.968 -20.993 -6.961 1.00 90.81 87 TYR A CA 1
ATOM 686 C C . TYR A 1 87 ? 12.458 -22.118 -7.888 1.00 90.81 87 TYR A C 1
ATOM 688 O O . TYR A 1 87 ? 11.704 -22.610 -8.727 1.00 90.81 87 TYR A O 1
ATOM 696 N N . PRO A 1 88 ? 13.719 -22.560 -7.723 1.00 91.56 88 PRO A N 1
ATOM 697 C CA . PRO A 1 88 ? 14.704 -22.052 -6.760 1.00 91.56 88 PRO A CA 1
ATOM 698 C C . PRO A 1 88 ? 15.444 -20.797 -7.243 1.00 91.56 88 PRO A C 1
ATOM 700 O O . PRO A 1 88 ? 16.091 -20.134 -6.440 1.00 91.56 88 PRO A O 1
ATOM 703 N N . LEU A 1 89 ? 15.358 -20.472 -8.535 1.00 89.31 89 LEU A N 1
ATOM 704 C CA . LEU A 1 89 ? 16.206 -19.472 -9.184 1.00 89.31 89 LEU A CA 1
ATOM 705 C C . LEU A 1 89 ? 16.095 -18.087 -8.533 1.00 89.31 89 LEU A C 1
ATOM 707 O O . LEU A 1 89 ? 17.107 -17.431 -8.304 1.00 89.31 89 LEU A O 1
ATOM 711 N N . GLU A 1 90 ? 14.889 -17.676 -8.152 1.00 89.25 90 GLU A N 1
ATOM 712 C CA . GLU A 1 90 ? 14.657 -16.394 -7.487 1.00 89.25 90 GLU A CA 1
ATOM 713 C C . GLU A 1 90 ? 15.274 -16.302 -6.085 1.00 89.25 90 GLU A C 1
ATOM 715 O O . GLU A 1 90 ? 15.614 -15.214 -5.639 1.00 89.25 90 GLU A O 1
ATOM 720 N N . ALA A 1 91 ? 15.549 -17.421 -5.405 1.00 89.56 91 ALA A N 1
ATOM 721 C CA . ALA A 1 91 ? 16.269 -17.366 -4.130 1.00 89.56 91 ALA A CA 1
ATOM 722 C C . ALA A 1 91 ? 17.672 -16.747 -4.286 1.00 89.56 91 ALA A C 1
ATOM 724 O O . ALA A 1 91 ? 18.180 -16.098 -3.371 1.00 89.56 91 ALA A O 1
ATOM 725 N N . LEU A 1 92 ? 18.292 -16.900 -5.460 1.00 90.88 92 LEU A N 1
ATOM 726 C CA . LEU A 1 92 ? 19.613 -16.341 -5.736 1.00 90.88 92 LEU A CA 1
ATOM 727 C C . LEU A 1 92 ? 19.595 -14.809 -5.848 1.00 90.88 92 LEU A C 1
ATOM 729 O O . LEU A 1 92 ? 20.645 -14.193 -5.682 1.00 90.88 92 LEU A O 1
ATOM 733 N N . THR A 1 93 ? 18.436 -14.172 -6.077 1.00 86.19 93 THR A N 1
ATOM 734 C CA . THR A 1 93 ? 18.355 -12.701 -6.131 1.00 86.19 93 THR A CA 1
ATOM 735 C C . THR A 1 93 ? 18.480 -12.049 -4.756 1.00 86.19 93 THR A C 1
ATOM 737 O O . THR A 1 93 ? 18.772 -10.861 -4.685 1.00 86.19 93 THR A O 1
ATOM 740 N N . PHE A 1 94 ? 18.314 -12.804 -3.663 1.00 85.31 94 PHE A N 1
ATOM 741 C CA . PHE A 1 94 ? 18.549 -12.301 -2.303 1.00 85.31 94 PHE A CA 1
ATOM 742 C C . PHE A 1 94 ? 20.038 -12.221 -1.938 1.00 85.31 94 PHE A C 1
ATOM 744 O O . PHE A 1 94 ? 20.393 -11.578 -0.952 1.00 85.31 94 PHE A O 1
ATOM 751 N N . ILE A 1 95 ? 20.920 -12.857 -2.716 1.00 88.00 95 ILE A N 1
ATOM 752 C CA . ILE A 1 95 ? 22.365 -12.803 -2.494 1.00 88.00 95 ILE A CA 1
ATOM 753 C C . ILE A 1 95 ? 22.909 -11.518 -3.143 1.00 88.00 95 ILE A C 1
ATOM 755 O O . ILE A 1 95 ? 22.788 -11.356 -4.365 1.00 88.00 95 ILE A O 1
ATOM 759 N N . PRO A 1 96 ? 23.541 -10.610 -2.372 1.00 83.81 96 PRO A N 1
ATOM 760 C CA . PRO A 1 96 ? 24.076 -9.364 -2.909 1.00 83.81 96 PRO A CA 1
ATOM 761 C C . PRO A 1 96 ? 25.007 -9.601 -4.105 1.00 83.81 96 PRO A C 1
ATOM 763 O O . PRO A 1 96 ? 25.938 -10.399 -4.041 1.00 83.81 96 PRO A O 1
ATOM 766 N N . GLY A 1 97 ? 24.751 -8.903 -5.213 1.00 85.75 97 GLY A N 1
ATOM 767 C CA . GLY A 1 97 ? 25.542 -8.992 -6.446 1.00 85.75 97 GLY A CA 1
ATOM 768 C C . GLY A 1 97 ? 25.067 -10.044 -7.456 1.00 85.75 97 GLY A C 1
ATOM 769 O O . GLY A 1 97 ? 25.204 -9.802 -8.656 1.00 85.75 97 GLY A O 1
ATOM 770 N N . LEU A 1 98 ? 24.439 -11.146 -7.022 1.00 89.75 98 LEU A N 1
ATOM 771 C CA . LEU A 1 98 ? 23.911 -12.164 -7.947 1.00 89.75 98 LEU A CA 1
ATOM 772 C C . LEU A 1 98 ? 22.629 -11.726 -8.656 1.00 89.75 98 LEU A C 1
ATOM 774 O O . LEU A 1 98 ? 22.362 -12.180 -9.769 1.00 89.75 98 LEU A O 1
ATOM 778 N N . GLU A 1 99 ? 21.873 -10.800 -8.064 1.00 88.25 99 GLU A N 1
ATOM 779 C CA . GLU A 1 99 ? 20.634 -10.283 -8.647 1.00 88.25 99 GLU A CA 1
ATOM 780 C C . GLU A 1 99 ? 20.803 -9.851 -10.111 1.00 88.25 99 GLU A C 1
ATOM 782 O O . GLU A 1 99 ? 20.015 -10.249 -10.962 1.00 88.25 99 GLU A O 1
ATOM 787 N N . ARG A 1 100 ? 21.863 -9.101 -10.436 1.00 87.56 100 ARG A N 1
ATOM 788 C CA . ARG A 1 100 ? 22.079 -8.564 -11.794 1.00 87.56 100 ARG A CA 1
ATOM 789 C C . ARG A 1 100 ? 22.284 -9.647 -12.853 1.00 87.56 100 ARG A C 1
ATOM 791 O O . ARG A 1 100 ? 22.045 -9.391 -14.029 1.00 87.56 100 ARG A O 1
ATOM 798 N N . LEU A 1 101 ? 22.741 -10.828 -12.441 1.00 91.62 101 LEU A N 1
ATOM 799 C CA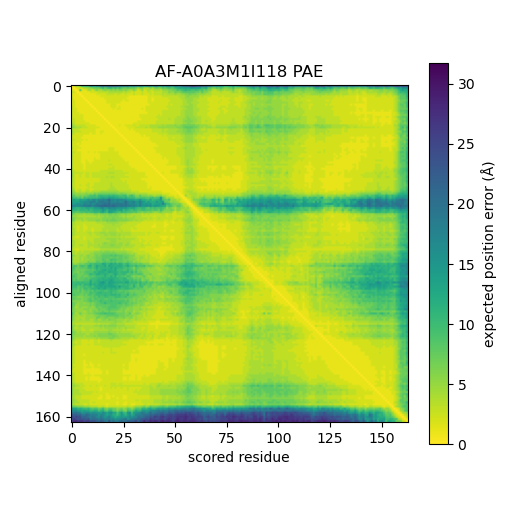 . LEU A 1 101 ? 22.973 -11.970 -13.323 1.00 91.62 101 LEU A CA 1
ATOM 800 C C . LEU A 1 101 ? 21.718 -12.836 -13.453 1.00 91.62 101 LEU A C 1
ATOM 802 O O . LEU A 1 101 ? 21.424 -13.339 -14.533 1.00 91.62 101 LEU A O 1
ATOM 806 N N . VAL A 1 102 ? 20.976 -12.998 -12.356 1.00 91.50 102 VAL A N 1
ATOM 807 C CA . VAL A 1 102 ? 19.832 -13.913 -12.270 1.00 91.50 102 VAL A CA 1
ATOM 808 C C . VAL A 1 102 ? 18.532 -13.258 -12.726 1.00 91.50 102 VAL A C 1
ATOM 810 O O . VAL A 1 102 ? 17.744 -13.882 -13.431 1.00 91.50 102 VAL A O 1
ATOM 813 N N . GLN A 1 103 ? 18.302 -11.994 -12.372 1.00 91.06 103 GLN A N 1
ATOM 814 C CA . GLN A 1 103 ? 17.061 -11.282 -12.676 1.00 91.06 103 GLN A CA 1
ATOM 815 C C . GLN A 1 103 ? 16.726 -11.252 -14.184 1.00 91.06 103 GLN A C 1
ATOM 817 O O . GLN A 1 103 ? 15.566 -11.494 -14.518 1.00 91.06 103 GLN A O 1
ATOM 822 N N . PRO A 1 104 ? 17.681 -11.057 -15.124 1.00 92.94 104 PRO A N 1
ATOM 823 C CA . PRO A 1 104 ? 17.413 -11.158 -16.565 1.00 92.94 104 PRO A CA 1
ATOM 824 C C . PRO A 1 104 ? 16.880 -12.516 -17.035 1.00 92.94 104 PRO A C 1
ATOM 826 O O . PRO A 1 104 ? 16.242 -12.575 -18.083 1.00 92.94 104 PRO A O 1
ATOM 829 N N . LEU A 1 105 ? 17.133 -13.587 -16.277 1.00 93.44 105 LEU A N 1
ATOM 830 C CA . LEU A 1 105 ? 16.670 -14.945 -16.573 1.00 93.44 105 LEU A CA 1
ATOM 831 C C . LEU A 1 105 ? 15.277 -15.231 -15.994 1.00 93.44 105 LEU A C 1
ATOM 833 O O . LEU A 1 105 ? 14.645 -16.213 -16.379 1.00 93.44 105 LEU A O 1
ATOM 837 N N . LEU A 1 106 ? 14.798 -14.398 -15.065 1.00 92.69 106 LEU A N 1
ATOM 838 C CA . LEU A 1 106 ? 13.479 -14.553 -14.462 1.00 92.69 106 LEU A CA 1
ATOM 839 C C . LEU A 1 106 ? 12.378 -13.993 -15.378 1.00 92.69 106 LEU A C 1
ATOM 841 O O . LEU A 1 106 ? 12.586 -12.973 -16.048 1.00 92.69 106 LEU A O 1
ATOM 845 N N . PRO A 1 107 ? 11.177 -14.602 -15.373 1.00 92.31 107 PRO A N 1
ATOM 846 C CA . PRO A 1 107 ? 9.998 -14.036 -16.020 1.00 92.31 107 PRO A CA 1
ATOM 847 C C . PRO A 1 107 ? 9.719 -12.606 -15.552 1.00 92.31 107 PRO A C 1
ATOM 849 O O . PRO A 1 107 ? 9.932 -12.274 -14.391 1.00 92.31 107 PRO A O 1
ATOM 852 N N . ARG A 1 108 ? 9.194 -11.748 -16.435 1.00 90.00 108 ARG A N 1
ATOM 853 C CA . ARG A 1 108 ? 8.921 -10.329 -16.117 1.00 90.00 108 ARG A CA 1
ATOM 854 C C . ARG A 1 108 ? 7.884 -10.118 -15.015 1.00 90.00 108 ARG A C 1
ATOM 856 O O . ARG A 1 108 ? 7.811 -9.020 -14.472 1.00 90.00 108 ARG A O 1
ATOM 863 N N . ASP A 1 109 ? 7.086 -11.136 -14.713 1.00 90.44 109 ASP A N 1
ATOM 864 C CA . ASP A 1 109 ? 6.144 -11.142 -13.600 1.00 90.44 109 ASP A CA 1
ATOM 865 C C . ASP A 1 109 ? 6.742 -11.714 -12.302 1.00 90.44 109 ASP A C 1
ATOM 867 O O . ASP A 1 109 ? 5.995 -11.984 -11.364 1.00 90.44 109 ASP A O 1
ATOM 871 N N . SER A 1 110 ? 8.066 -11.899 -12.217 1.00 91.38 110 SER A N 1
ATOM 872 C CA . SER A 1 110 ? 8.715 -12.316 -10.975 1.00 91.38 110 SER A CA 1
ATOM 873 C C . SER A 1 110 ? 8.685 -11.225 -9.909 1.00 91.38 110 SER A C 1
ATOM 875 O O . SER A 1 110 ? 8.675 -10.024 -10.205 1.00 91.38 110 SER A O 1
ATOM 877 N N . HIS A 1 111 ? 8.719 -11.646 -8.649 1.00 90.69 111 HIS A N 1
ATOM 878 C CA . HIS A 1 111 ? 8.807 -10.755 -7.500 1.00 90.69 111 HIS A CA 1
ATOM 879 C C . HIS A 1 111 ? 10.036 -9.836 -7.595 1.00 90.69 111 HIS A C 1
ATOM 881 O O . HIS A 1 111 ? 9.932 -8.637 -7.351 1.00 90.69 111 HIS A O 1
ATOM 887 N N . ALA A 1 112 ? 11.178 -10.343 -8.061 1.00 89.31 112 ALA A N 1
ATOM 888 C CA . ALA A 1 112 ? 12.388 -9.566 -8.292 1.00 89.31 112 ALA A CA 1
ATOM 889 C C . ALA A 1 112 ? 12.170 -8.438 -9.315 1.00 89.31 112 ALA A C 1
ATOM 891 O O . ALA A 1 112 ? 12.619 -7.317 -9.093 1.00 89.31 112 ALA A O 1
ATOM 892 N N . TRP A 1 113 ? 11.466 -8.672 -10.427 1.00 89.88 113 TRP A N 1
ATOM 893 C CA . TRP A 1 113 ? 11.157 -7.600 -11.387 1.00 89.88 113 TRP A CA 1
ATOM 894 C C . TRP A 1 113 ? 10.153 -6.579 -10.854 1.00 89.88 113 TRP A C 1
ATOM 896 O O . TRP A 1 113 ? 10.216 -5.412 -11.243 1.00 89.88 113 TRP A O 1
ATOM 906 N N . MET A 1 114 ? 9.242 -7.011 -9.985 1.00 93.25 114 MET A N 1
ATOM 907 C CA . MET A 1 114 ? 8.193 -6.154 -9.439 1.00 93.25 114 MET A CA 1
ATOM 908 C C . MET A 1 114 ? 8.578 -5.442 -8.143 1.00 93.25 114 MET A C 1
ATOM 910 O O . MET A 1 114 ? 7.866 -4.524 -7.768 1.00 93.25 114 MET A O 1
ATOM 914 N N . ASN A 1 115 ? 9.676 -5.820 -7.483 1.00 93.88 115 ASN A N 1
ATOM 915 C CA . ASN A 1 115 ? 10.081 -5.257 -6.196 1.00 93.88 115 ASN A CA 1
ATOM 916 C C . ASN A 1 115 ? 10.387 -3.749 -6.294 1.00 93.88 115 ASN A C 1
ATOM 918 O O . ASN A 1 115 ? 11.325 -3.346 -6.994 1.00 93.88 115 ASN A O 1
ATOM 922 N N . LEU A 1 116 ? 9.641 -2.957 -5.516 1.00 95.88 116 LEU A N 1
ATOM 923 C CA . LEU A 1 116 ? 9.782 -1.514 -5.317 1.00 95.88 116 LEU A CA 1
ATOM 924 C C . LEU A 1 116 ? 9.994 -1.129 -3.834 1.00 95.88 116 LEU A C 1
ATOM 926 O O . LEU A 1 116 ? 9.569 -0.056 -3.426 1.00 95.88 116 LEU A O 1
ATOM 930 N N . ASP A 1 117 ? 10.666 -1.956 -3.031 1.00 93.56 117 ASP A N 1
ATOM 931 C CA . ASP A 1 117 ? 10.853 -1.742 -1.580 1.00 93.56 117 ASP A CA 1
ATOM 932 C C . ASP A 1 117 ? 11.826 -0.613 -1.229 1.00 93.56 117 ASP A C 1
ATOM 934 O O . ASP A 1 117 ? 11.874 -0.141 -0.093 1.00 93.56 117 ASP A O 1
ATOM 938 N N . SER A 1 118 ? 12.667 -0.193 -2.177 1.00 93.19 118 SER A N 1
ATOM 939 C CA . SER A 1 118 ? 13.708 0.800 -1.913 1.00 93.19 118 SER A CA 1
ATOM 940 C C . SER A 1 118 ? 13.968 1.728 -3.100 1.00 93.19 118 SER A C 1
ATOM 942 O O . SER A 1 118 ? 13.752 1.338 -4.253 1.00 93.19 118 SER A O 1
ATOM 944 N N . PRO A 1 119 ? 14.517 2.936 -2.858 1.00 94.56 119 PRO A N 1
ATOM 945 C CA . PRO A 1 119 ? 14.899 3.861 -3.927 1.00 94.56 119 PRO A CA 1
ATOM 946 C C . PRO A 1 119 ? 15.873 3.248 -4.942 1.00 94.56 119 PRO A C 1
ATOM 948 O O . PRO A 1 119 ? 15.869 3.617 -6.115 1.00 94.56 119 PRO A O 1
ATOM 951 N N . ALA A 1 120 ? 16.682 2.273 -4.512 1.00 91.75 120 ALA A N 1
ATOM 952 C CA . ALA A 1 120 ? 17.619 1.555 -5.371 1.00 91.75 120 ALA A CA 1
ATOM 953 C C . ALA A 1 120 ? 16.926 0.748 -6.488 1.00 91.75 120 ALA A C 1
ATOM 955 O O . ALA A 1 120 ? 17.571 0.418 -7.482 1.00 91.75 120 ALA A O 1
ATOM 956 N N . ARG A 1 121 ? 15.618 0.463 -6.364 1.00 90.19 121 ARG A N 1
ATOM 957 C CA . ARG A 1 121 ? 14.799 -0.202 -7.399 1.00 90.19 121 ARG A CA 1
ATOM 958 C C . ARG A 1 121 ? 14.416 0.725 -8.559 1.00 90.19 121 ARG A C 1
ATOM 960 O O . ARG A 1 121 ? 13.865 0.268 -9.558 1.00 90.19 121 ARG A O 1
ATOM 967 N N . GLY A 1 122 ? 14.726 2.019 -8.458 1.00 92.94 122 GLY A N 1
ATOM 968 C CA . GLY A 1 122 ? 14.538 2.999 -9.524 1.00 92.94 122 GLY A CA 1
ATOM 969 C C . GLY A 1 122 ? 13.318 3.909 -9.333 1.00 92.94 122 GLY A C 1
ATOM 970 O O . GLY A 1 122 ? 12.693 3.927 -8.274 1.00 92.94 122 GLY A O 1
ATOM 971 N N . PRO A 1 123 ? 12.949 4.691 -10.365 1.00 94.00 123 PRO A N 1
ATOM 972 C CA . PRO A 1 123 ? 12.052 5.843 -10.219 1.00 94.00 123 PRO A CA 1
ATOM 973 C C . PRO A 1 123 ? 10.616 5.484 -9.811 1.00 94.00 123 PRO A C 1
ATOM 975 O O . PRO A 1 123 ? 9.906 6.326 -9.270 1.00 94.00 123 PRO A O 1
ATOM 978 N N . LYS A 1 124 ? 10.178 4.236 -10.030 1.00 95.81 124 LYS A N 1
ATOM 979 C CA . LYS A 1 124 ? 8.849 3.761 -9.608 1.00 95.81 124 LYS A CA 1
ATOM 980 C C . LYS A 1 124 ? 8.704 3.658 -8.085 1.00 95.81 124 LYS A C 1
ATOM 982 O O . LYS A 1 124 ? 7.574 3.677 -7.607 1.00 95.81 124 LYS A O 1
ATOM 987 N N . PHE A 1 125 ? 9.813 3.609 -7.339 1.00 97.12 125 PHE A N 1
ATOM 988 C CA . PHE A 1 125 ? 9.806 3.590 -5.874 1.00 97.12 125 PHE A CA 1
ATOM 989 C C . PHE A 1 125 ? 8.991 4.748 -5.287 1.00 97.12 125 PHE A C 1
ATOM 991 O O . PHE A 1 125 ? 8.123 4.521 -4.453 1.00 97.12 125 PHE A O 1
ATOM 998 N N . ALA A 1 126 ? 9.215 5.981 -5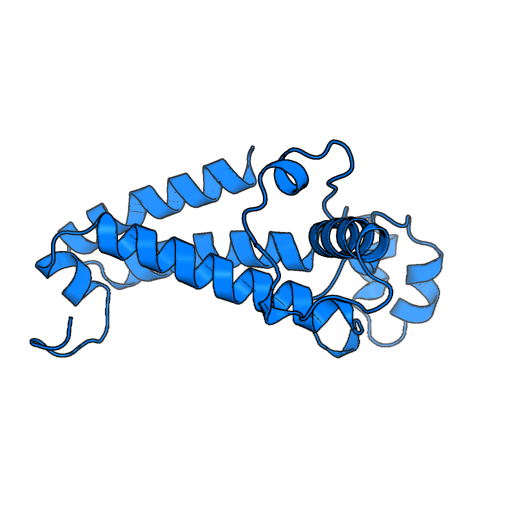.758 1.00 97.31 126 ALA A N 1
ATOM 999 C CA . ALA A 1 126 ? 8.537 7.160 -5.214 1.00 97.31 126 ALA A CA 1
ATOM 1000 C C . ALA A 1 126 ? 7.007 7.068 -5.352 1.00 97.31 126 ALA A C 1
ATOM 1002 O O . ALA A 1 126 ? 6.275 7.453 -4.446 1.00 97.31 126 ALA A O 1
ATOM 1003 N N . TYR A 1 127 ? 6.527 6.500 -6.460 1.00 97.69 127 TYR A N 1
ATOM 1004 C CA . TYR A 1 127 ? 5.102 6.285 -6.705 1.00 97.69 127 TYR A CA 1
ATOM 1005 C C . TYR A 1 127 ? 4.525 5.181 -5.811 1.00 97.69 127 TYR A C 1
ATOM 1007 O O . TYR A 1 127 ? 3.445 5.360 -5.253 1.00 97.69 127 TYR A O 1
ATOM 1015 N N . ALA A 1 128 ? 5.238 4.058 -5.651 1.00 97.88 128 ALA A N 1
ATOM 1016 C CA . ALA A 1 128 ? 4.829 2.984 -4.743 1.00 97.88 128 ALA A CA 1
ATOM 1017 C C . ALA A 1 128 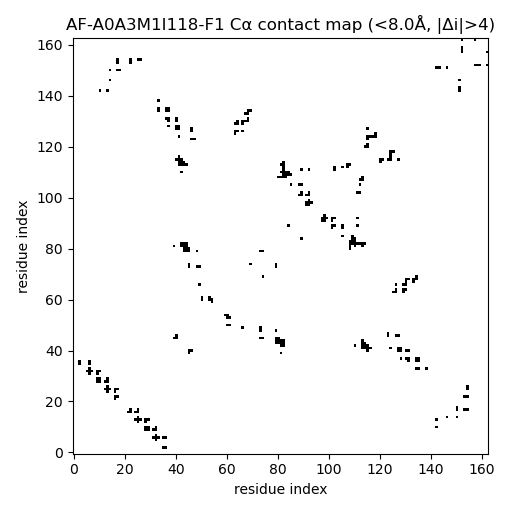? 4.755 3.482 -3.294 1.00 97.88 128 ALA A C 1
ATOM 1019 O O . ALA A 1 128 ? 3.758 3.257 -2.613 1.00 97.88 128 ALA A O 1
ATOM 1020 N N . PHE A 1 129 ? 5.769 4.232 -2.860 1.00 98.06 129 PHE A N 1
ATOM 1021 C CA . PHE A 1 129 ? 5.817 4.850 -1.541 1.00 98.06 129 PHE A CA 1
ATOM 1022 C C . PHE A 1 129 ? 4.659 5.836 -1.328 1.00 98.06 129 PHE A C 1
ATOM 1024 O O . PHE A 1 129 ? 3.951 5.746 -0.327 1.00 98.06 129 PHE A O 1
ATOM 1031 N N . ALA A 1 130 ? 4.406 6.735 -2.284 1.00 98.00 130 ALA A N 1
ATOM 1032 C CA . ALA A 1 130 ? 3.294 7.680 -2.198 1.00 98.00 130 ALA A CA 1
ATOM 1033 C C . ALA A 1 130 ? 1.928 6.969 -2.128 1.00 98.00 130 ALA A C 1
ATOM 1035 O O . ALA A 1 130 ? 1.088 7.326 -1.298 1.00 98.00 130 ALA A O 1
ATOM 1036 N N . ALA A 1 131 ? 1.718 5.922 -2.935 1.00 98.00 131 ALA A N 1
ATOM 1037 C CA . ALA A 1 131 ? 0.509 5.099 -2.886 1.00 98.00 131 ALA A CA 1
ATOM 1038 C C . ALA A 1 131 ? 0.336 4.419 -1.518 1.00 98.00 131 ALA A C 1
ATOM 1040 O O . ALA A 1 131 ? -0.734 4.501 -0.915 1.00 98.00 131 ALA A O 1
ATOM 1041 N N . ALA A 1 132 ? 1.405 3.815 -0.995 1.00 97.94 132 ALA A N 1
ATOM 1042 C CA . ALA A 1 132 ? 1.455 3.190 0.323 1.00 97.94 132 ALA A CA 1
ATOM 1043 C C . ALA A 1 132 ? 1.094 4.169 1.454 1.00 97.94 132 ALA A C 1
ATOM 1045 O O . ALA A 1 132 ? 0.269 3.849 2.317 1.00 97.94 132 ALA A O 1
ATOM 1046 N N . VAL A 1 133 ? 1.660 5.380 1.436 1.00 97.94 133 VAL A N 1
ATOM 1047 C CA . VAL A 1 133 ? 1.356 6.435 2.414 1.00 97.94 133 VAL A CA 1
ATOM 1048 C C . VAL A 1 133 ? -0.115 6.834 2.334 1.00 97.94 133 VAL A C 1
ATOM 1050 O O . VAL A 1 133 ? -0.811 6.817 3.350 1.00 97.94 133 VAL A O 1
ATOM 1053 N N . ARG A 1 134 ? -0.624 7.128 1.134 1.00 97.81 134 ARG A N 1
ATOM 1054 C CA . ARG A 1 134 ? -2.028 7.523 0.943 1.00 97.81 134 ARG A CA 1
ATOM 1055 C C . ARG A 1 134 ? -3.001 6.424 1.348 1.00 97.81 134 ARG A C 1
ATOM 1057 O O . ARG A 1 134 ? -4.005 6.697 2.001 1.00 97.81 134 ARG A O 1
ATOM 1064 N N . ARG A 1 135 ? -2.691 5.169 1.023 1.00 97.69 135 ARG A N 1
ATOM 1065 C CA . ARG A 1 135 ? -3.489 4.018 1.448 1.00 97.69 135 ARG A CA 1
ATOM 1066 C C . ARG A 1 135 ? -3.487 3.869 2.969 1.00 97.69 135 ARG A C 1
ATOM 1068 O O . ARG A 1 135 ? -4.538 3.630 3.549 1.00 97.69 135 ARG A O 1
ATOM 1075 N N . THR A 1 136 ? -2.346 4.084 3.621 1.00 98.00 136 THR A N 1
ATOM 1076 C CA . THR A 1 136 ? -2.240 4.078 5.091 1.00 98.00 136 THR A CA 1
ATOM 1077 C C . THR A 1 136 ? -3.095 5.182 5.721 1.00 98.00 136 THR A C 1
ATOM 1079 O O . THR A 1 136 ? -3.820 4.928 6.681 1.00 98.00 136 THR A O 1
ATOM 1082 N N . GLN A 1 137 ? -3.065 6.394 5.159 1.00 97.69 137 GLN A N 1
ATOM 1083 C CA . GLN A 1 137 ? -3.909 7.512 5.597 1.00 97.69 137 GLN A CA 1
ATOM 1084 C C . GLN A 1 137 ? -5.402 7.207 5.426 1.00 97.69 137 GLN A C 1
ATOM 1086 O O . GLN A 1 137 ? -6.190 7.496 6.325 1.00 97.69 137 GLN A O 1
ATOM 1091 N N . TYR A 1 138 ? -5.785 6.595 4.302 1.00 97.69 138 TYR A N 1
ATOM 1092 C CA . TYR A 1 138 ? -7.156 6.158 4.049 1.00 97.69 138 TYR A CA 1
ATOM 1093 C C . TYR A 1 138 ? -7.633 5.143 5.097 1.00 97.69 138 TYR A C 1
ATOM 1095 O O . TYR A 1 138 ? -8.680 5.344 5.710 1.00 97.69 138 TYR A O 1
ATOM 1103 N N . GLU A 1 139 ? -6.850 4.094 5.364 1.00 97.94 139 GLU A N 1
ATOM 1104 C CA . GLU A 1 139 ? -7.213 3.088 6.372 1.00 97.94 139 GLU A CA 1
ATOM 1105 C C . GLU A 1 139 ? -7.245 3.687 7.788 1.00 97.94 139 GLU A C 1
ATOM 1107 O O . GLU A 1 139 ? -8.143 3.389 8.574 1.00 97.94 139 GLU A O 1
ATOM 1112 N N . PHE A 1 140 ? -6.333 4.608 8.119 1.00 97.56 140 PHE A N 1
ATOM 1113 C CA . PHE A 1 140 ? -6.407 5.349 9.382 1.00 97.56 140 PHE A CA 1
ATOM 1114 C C . PHE A 1 140 ? -7.695 6.185 9.484 1.00 97.56 140 PHE A C 1
ATOM 1116 O O . PHE A 1 140 ? -8.347 6.207 10.532 1.00 97.56 140 PHE A O 1
ATOM 1123 N N . GLY A 1 141 ? -8.099 6.836 8.388 1.00 97.44 141 GLY A N 1
ATOM 1124 C CA . GLY A 1 141 ? -9.370 7.553 8.279 1.00 97.44 141 GLY A CA 1
ATOM 1125 C C . GLY A 1 141 ? -10.569 6.643 8.542 1.00 97.44 141 GLY A C 1
ATOM 1126 O O . GLY A 1 141 ? -11.419 6.976 9.369 1.00 97.44 141 GLY A O 1
ATOM 1127 N N . ARG A 1 142 ? -10.579 5.446 7.944 1.00 97.38 142 ARG A N 1
ATOM 1128 C CA . ARG A 1 142 ? -11.603 4.425 8.204 1.00 97.38 142 ARG A CA 1
ATOM 1129 C C . ARG A 1 142 ? -11.635 3.993 9.663 1.00 97.38 142 ARG A C 1
ATOM 1131 O O . ARG A 1 142 ? -12.719 3.801 10.206 1.00 97.38 142 ARG A O 1
ATOM 1138 N N . VAL A 1 143 ? -10.486 3.829 10.320 1.00 96.75 143 VAL A N 1
ATOM 1139 C CA . VAL A 1 143 ? -10.445 3.515 11.759 1.00 96.75 143 VAL A CA 1
ATOM 1140 C C . VAL A 1 143 ? -11.079 4.642 12.573 1.00 96.75 143 VAL A C 1
ATOM 1142 O O . VAL A 1 143 ? -11.915 4.372 13.433 1.00 96.75 143 VAL A O 1
ATOM 1145 N N . ARG A 1 144 ? -10.732 5.899 12.279 1.00 95.88 144 ARG A N 1
ATOM 1146 C CA . ARG A 1 144 ? -11.300 7.074 12.953 1.00 95.88 144 ARG A CA 1
ATOM 1147 C C . ARG A 1 144 ? -12.821 7.144 12.810 1.00 95.88 144 ARG A C 1
ATOM 1149 O O . ARG A 1 144 ? -13.507 7.370 13.798 1.00 95.88 144 ARG A O 1
ATOM 1156 N N . GLU A 1 145 ? -13.345 6.941 11.605 1.00 95.62 145 GLU A N 1
ATOM 1157 C CA . GLU A 1 145 ? -14.790 6.979 11.325 1.00 95.62 145 GLU A CA 1
ATOM 1158 C C . GLU A 1 145 ? -15.546 5.823 11.992 1.00 95.62 145 GLU A C 1
ATOM 1160 O O . GLU A 1 145 ? -16.679 5.986 12.442 1.00 95.62 145 GLU A O 1
ATOM 1165 N N . ASN A 1 146 ? -14.900 4.662 12.112 1.00 93.88 146 ASN A N 1
ATOM 1166 C CA . ASN A 1 146 ? -15.487 3.458 12.689 1.00 93.88 146 ASN A CA 1
ATOM 1167 C C . ASN A 1 146 ? -15.227 3.295 14.191 1.00 93.88 146 ASN A C 1
ATOM 1169 O O . ASN A 1 146 ? -15.492 2.216 14.725 1.00 93.88 146 ASN A O 1
ATOM 1173 N N . LEU A 1 147 ? -14.728 4.305 14.902 1.00 95.81 147 LEU A N 1
ATOM 1174 C CA . LEU A 1 147 ? -14.539 4.239 16.350 1.00 95.81 147 LEU A CA 1
ATOM 1175 C C . LEU A 1 147 ? -15.268 5.386 17.056 1.00 95.81 147 LEU A C 1
ATOM 1177 O O . LEU A 1 147 ? -15.092 6.549 16.697 1.00 95.81 147 LEU A O 1
ATOM 1181 N N . PRO A 1 148 ? -16.029 5.102 18.131 1.00 94.81 148 PRO A N 1
ATOM 1182 C CA . PRO A 1 148 ? -16.444 6.138 19.065 1.00 94.81 148 PRO A CA 1
ATOM 1183 C C . PRO A 1 148 ? -15.226 6.907 19.586 1.00 94.81 148 PRO A C 1
ATOM 1185 O O . PRO A 1 148 ? -14.184 6.305 19.864 1.00 94.81 148 PRO A O 1
ATOM 1188 N N . ARG A 1 149 ? -15.373 8.220 19.804 1.00 92.38 149 ARG A N 1
ATOM 1189 C CA . ARG A 1 149 ? -14.280 9.103 20.250 1.00 92.38 149 ARG A CA 1
ATOM 1190 C C . ARG A 1 149 ? -13.447 8.538 21.417 1.00 92.38 149 ARG A C 1
ATOM 1192 O O . ARG A 1 149 ? -12.225 8.591 21.317 1.00 92.38 149 ARG A O 1
ATOM 1199 N N . PRO A 1 150 ? -14.031 7.939 22.479 1.00 93.12 150 PRO A N 1
ATOM 1200 C CA . PRO A 1 150 ? -13.238 7.355 23.564 1.00 93.12 150 PRO A CA 1
ATOM 1201 C C . PRO A 1 150 ? -12.330 6.201 23.124 1.00 93.12 150 PRO A C 1
ATOM 1203 O O . PRO A 1 150 ? -11.220 6.077 23.631 1.00 93.12 150 PRO A O 1
ATOM 1206 N N . LEU A 1 151 ? -12.774 5.362 22.182 1.00 94.88 151 LEU A N 1
ATOM 1207 C CA . LEU A 1 151 ? -11.952 4.274 21.649 1.00 94.88 151 LEU A CA 1
ATOM 1208 C C . LEU A 1 151 ? -10.900 4.803 20.674 1.00 94.88 151 LEU A C 1
ATOM 1210 O O . LEU A 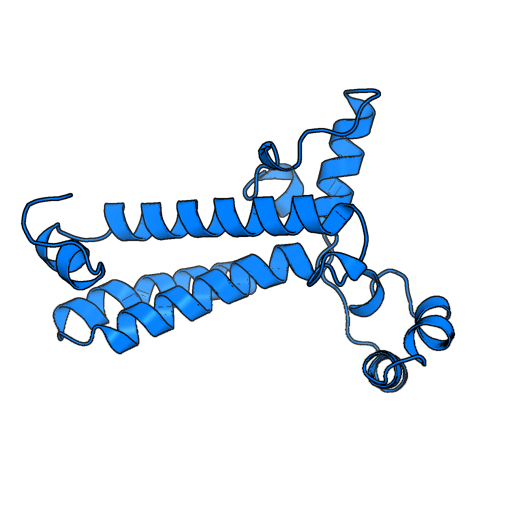1 151 ? -9.768 4.334 20.702 1.00 94.88 151 LEU A O 1
ATOM 1214 N N . PHE A 1 152 ? -11.232 5.815 19.869 1.00 95.38 152 PHE A N 1
ATOM 1215 C CA . PHE A 1 152 ? -10.257 6.452 18.982 1.00 95.38 152 PHE A CA 1
ATOM 1216 C C . PHE A 1 152 ? -9.110 7.112 19.762 1.00 95.38 152 PHE A C 1
ATOM 1218 O O . PHE A 1 152 ? -7.949 6.947 19.401 1.00 95.38 152 PHE A O 1
ATOM 1225 N N . LEU A 1 153 ? -9.406 7.782 20.880 1.00 92.81 153 LEU A N 1
ATOM 1226 C CA . LEU A 1 153 ? -8.374 8.334 21.767 1.00 92.81 153 LEU A CA 1
ATOM 1227 C C . LEU A 1 153 ? -7.506 7.251 22.424 1.00 92.81 153 LEU A C 1
ATOM 1229 O O . LEU A 1 153 ? -6.352 7.509 22.719 1.00 92.81 153 LEU A O 1
ATOM 1233 N N . ARG A 1 154 ? -8.030 6.038 22.645 1.00 91.88 154 ARG A N 1
ATOM 1234 C CA . ARG A 1 154 ? -7.219 4.894 23.111 1.00 91.88 154 ARG A CA 1
ATOM 1235 C C . ARG A 1 154 ? -6.373 4.284 21.999 1.00 91.88 154 ARG A C 1
ATOM 1237 O O . ARG A 1 154 ? -5.365 3.644 22.275 1.00 91.88 154 ARG A O 1
ATOM 1244 N N . PHE A 1 155 ? -6.812 4.425 20.754 1.00 94.31 155 PHE A N 1
ATOM 1245 C CA . PHE A 1 155 ? -6.068 3.962 19.593 1.00 94.31 155 PHE A CA 1
ATOM 1246 C C . PHE A 1 155 ? -4.884 4.889 19.288 1.00 94.31 155 PHE A C 1
ATOM 1248 O O . PHE A 1 155 ? -3.817 4.415 18.909 1.00 94.31 155 PHE A O 1
ATOM 1255 N N . THR A 1 156 ? -5.033 6.196 19.493 1.00 89.88 156 THR A N 1
ATOM 1256 C CA . THR A 1 156 ? -3.979 7.187 19.238 1.00 89.88 156 THR A CA 1
ATOM 1257 C C . THR A 1 156 ? -3.166 7.517 20.491 1.00 89.88 156 THR A C 1
ATOM 1259 O O . THR A 1 156 ? -3.607 7.283 21.609 1.00 89.88 156 THR A O 1
ATOM 1262 N N . ASP A 1 157 ? -1.961 8.065 20.311 1.00 79.56 157 ASP A N 1
ATOM 1263 C CA . ASP A 1 157 ? -1.175 8.674 21.400 1.00 79.56 157 ASP A CA 1
ATOM 1264 C C . ASP A 1 157 ? -1.567 10.143 21.648 1.00 79.56 157 ASP A C 1
ATOM 1266 O O . ASP A 1 157 ? -0.810 10.903 22.252 1.00 79.56 157 ASP A O 1
ATOM 1270 N N . LEU A 1 158 ? -2.724 10.585 21.139 1.00 69.88 158 LEU A N 1
ATOM 1271 C CA . LEU A 1 158 ? -3.125 11.982 21.257 1.00 69.88 158 LEU A CA 1
ATOM 1272 C C . LEU A 1 158 ? -3.515 12.298 22.708 1.00 69.88 158 LEU A C 1
ATOM 1274 O O . LEU A 1 158 ? -4.310 11.568 23.309 1.00 69.88 158 LEU A O 1
ATOM 1278 N N . PRO A 1 159 ? -3.006 13.402 23.282 1.00 57.00 159 PRO A N 1
ATOM 1279 C CA . PRO A 1 159 ? -3.433 13.832 24.601 1.00 57.00 159 PRO A CA 1
ATOM 1280 C C . PRO A 1 159 ? -4.933 14.184 24.593 1.00 57.00 159 PRO A C 1
ATOM 1282 O O . PRO A 1 159 ? -5.459 14.654 23.574 1.00 57.00 159 PRO A O 1
ATOM 1285 N N . PRO A 1 160 ? -5.643 14.015 25.725 1.00 54.09 160 PRO A N 1
ATOM 1286 C CA . PRO A 1 160 ? -7.043 14.410 25.830 1.00 54.09 160 PRO A CA 1
ATOM 1287 C C . PRO A 1 160 ? -7.218 15.886 25.437 1.00 54.09 160 PRO A C 1
ATOM 1289 O O . PRO A 1 160 ? -6.629 16.764 26.061 1.00 54.09 160 PRO A O 1
ATOM 1292 N N . GLY A 1 161 ? -8.025 16.165 24.407 1.00 56.56 161 GLY A N 1
ATOM 1293 C CA . GLY A 1 161 ? -8.333 17.534 23.962 1.00 56.56 161 GLY A CA 1
ATOM 1294 C C . GLY A 1 161 ? -7.794 17.929 22.584 1.00 56.56 161 GLY A C 1
ATOM 1295 O O . GLY A 1 161 ? -8.163 18.991 22.095 1.00 56.56 161 GLY A O 1
ATOM 1296 N N . GLN A 1 162 ? -7.002 17.077 21.928 1.00 54.81 162 GLN A N 1
ATOM 1297 C CA . GLN A 1 162 ? -6.637 17.243 20.517 1.00 54.81 162 GLN A CA 1
ATOM 1298 C C . GLN A 1 162 ? -7.231 16.091 19.705 1.00 54.81 162 GLN A C 1
ATOM 1300 O O . GLN A 1 162 ? -6.745 14.965 19.774 1.00 54.81 162 GLN A O 1
ATOM 1305 N N . GLY A 1 163 ? -8.330 16.350 18.995 1.00 52.22 163 GLY A N 1
ATOM 1306 C CA . GLY A 1 163 ? -9.005 15.353 18.162 1.00 52.22 163 GLY A CA 1
ATOM 1307 C C . GLY A 1 163 ? -10.394 15.778 17.748 1.00 52.22 163 GLY A C 1
ATOM 1308 O O . GLY A 1 163 ? -11.195 16.067 18.676 1.00 52.22 163 GLY A O 1
#

Radius of gyration: 18.63 Å; Cα contacts (8 Å, |Δi|>4): 182; chains: 1; bounding box: 42×40×49 Å

Nearest PDB structures (foldseek):
  3k1i-assembly2_B  TM=3.667E-01  e=3.936E+00  Helicobacter pylori 26695
  5cwn-assembly1_A  TM=4.364E-01  e=5.605E+00  synthetic construct
  2nw7-assembly1_D  TM=2.470E-01  e=2.499E+00  Xanthomonas campestris pv. campestris
  6gow-assembly1_E  TM=3.242E-01  e=7.980E+00  Bacillus subtilis
  2nw7-assembly1_C  TM=2.456E-01  e=5.067E+00  Xanthomonas campestris pv. campestris

Secondary structure (DSSP, 8-state):
-HHHHHHHHHHHHHHHHHHTT-HHHHHHHHHHHHHHHHHHHHSBSHHHHHHHHHHTT-SSPPPGGG--TT-HHHHT-TT--BPBP-TTGGGGGGSTTTHHHHGGGS-TTBHHHH--SSGGG-THHHHHHHHHHHHHHHHHHHHHHTS-HHHHHHHS-PPTT--

pLDDT: mean 91.81, std 8.81, range [52.22, 98.38]

Solvent-accessible surface area (backbone atoms only — not comparable to full-atom values): 9159 Å² total; per-residue (Å²): 110,70,70,58,52,49,31,52,54,24,59,66,45,27,60,64,24,43,76,72,66,36,48,66,60,21,49,51,24,52,49,53,28,43,48,57,55,33,47,49,41,21,30,18,44,54,59,58,55,54,51,53,64,45,49,80,74,35,96,60,83,76,61,37,85,68,51,67,67,73,47,63,68,61,74,66,31,90,83,57,46,62,37,39,88,54,76,73,66,52,65,48,48,75,42,90,78,42,28,81,70,47,53,81,75,48,63,82,56,21,33,79,69,28,46,29,90,40,72,90,65,36,82,64,16,56,35,23,51,37,19,32,52,52,45,42,53,51,54,51,49,52,50,54,75,74,33,61,68,74,50,39,48,60,73,43,92,52,60,95,90,65,130

Foldseek 3Di:
DVLVVLLVVLLVQQAVCLVVVNLVSNVVSLVRNLVSLLLLLQFKCLLVVVQVVVVVVDVDGDDLLPDDLCPPCSVPPPPIAGADADPDLVVQCVPPPCVVVRVVVDDCSHSSNRGLPDCVNDDSVSNSVSSSVVVSVVSLVVSVVPDDPVSNCSNDPDDPPDD

Sequence (163 aa):
EAGHAYIEANHALIRPALERGDREAAWAAFGRLTHTAQDFYAHSNYITLYLARRRDLSASPPDPEQVDPLDPDLIASPDLRSGRLYYPLEALTFIPGLERLVQPLLPRDSHAWMNLDSPARGPKFAYAFAAAVRRTQYEFGRVRENLPRPLFLRFTDLPPGQG